Protein AF-A0A6G0VGW7-F1 (afdb_monomer_lite)

pLDDT: mean 78.49, std 14.88, range [36.97, 95.88]

Sequence (95 aa):
LFLDQLFFVEYMLGNYILYSAHMGVAKMKNLARTYIWWPNLDKDIEQYVSNCTLCMQARPNPALANAGVFDRVNIDFLGLVSGKMFFILTDAFSK

Radius of gyration: 23.07 Å; chains: 1; bounding box: 50×24×63 Å

InterPro domains:
  IPR041588 Integrase zinc-binding domain [PF17921] (20-60)

Organism: Aphis craccivora (NCBI:txid307492)

Structure (mmCIF, N/CA/C/O backbone):
data_AF-A0A6G0VGW7-F1
#
_entry.id   AF-A0A6G0VGW7-F1
#
loop_
_atom_site.group_PDB
_atom_site.id
_atom_site.type_symbol
_atom_site.label_atom_id
_atom_site.label_alt_id
_atom_site.label_comp_id
_atom_site.label_asym_id
_atom_site.label_entity_id
_atom_site.label_seq_id
_atom_site.pdbx_PDB_ins_code
_atom_site.Cartn_x
_atom_site.Cartn_y
_atom_site.Cartn_z
_atom_site.occupancy
_atom_site.B_iso_or_equiv
_atom_site.auth_seq_id
_atom_site.auth_comp_id
_atom_site.auth_asym_id
_atom_site.auth_atom_id
_atom_site.pdbx_PDB_model_num
ATOM 1 N N . LEU A 1 1 ? 31.772 8.658 -28.070 1.00 43.22 1 LEU A N 1
ATOM 2 C CA . LEU A 1 1 ? 30.394 8.892 -28.566 1.00 43.22 1 LEU A CA 1
ATOM 3 C C . LEU A 1 1 ? 29.472 7.669 -28.530 1.00 43.22 1 LEU A C 1
ATOM 5 O O . LEU A 1 1 ? 28.292 7.886 -28.316 1.00 43.22 1 LEU A O 1
ATOM 9 N N . PHE A 1 2 ? 29.943 6.419 -28.681 1.00 46.78 2 PHE A N 1
ATOM 10 C CA . PHE A 1 2 ? 29.104 5.221 -28.425 1.00 46.78 2 PHE A CA 1
ATOM 11 C C . PHE A 1 2 ? 29.548 4.386 -27.205 1.00 46.78 2 PHE A C 1
ATOM 13 O O . PHE A 1 2 ? 28.864 3.450 -26.814 1.00 46.78 2 PHE A O 1
ATOM 20 N N . LEU A 1 3 ? 30.674 4.746 -26.575 1.00 36.97 3 LEU A N 1
ATOM 21 C CA . LEU A 1 3 ? 31.186 4.099 -25.356 1.00 36.97 3 LEU A CA 1
ATOM 22 C C . LEU A 1 3 ? 30.851 4.872 -24.066 1.00 36.97 3 LEU A C 1
ATOM 24 O O . LEU A 1 3 ? 31.089 4.372 -22.973 1.00 36.97 3 LEU A O 1
ATOM 28 N N . ASP A 1 4 ? 30.235 6.053 -24.180 1.00 52.53 4 ASP A N 1
ATOM 29 C CA . ASP A 1 4 ? 29.967 6.940 -23.038 1.00 52.53 4 ASP A CA 1
ATOM 30 C C . ASP A 1 4 ? 28.603 6.687 -22.376 1.00 52.53 4 ASP A C 1
ATOM 32 O O . ASP A 1 4 ? 28.347 7.198 -21.293 1.00 52.53 4 ASP A O 1
ATOM 36 N N . GLN A 1 5 ? 27.718 5.890 -22.988 1.00 50.97 5 GLN A N 1
ATOM 37 C CA . GLN A 1 5 ? 26.402 5.585 -22.407 1.00 50.97 5 GLN A CA 1
ATOM 38 C C . GLN A 1 5 ? 26.462 4.453 -21.370 1.00 50.97 5 GLN A C 1
ATOM 40 O O . GLN A 1 5 ? 25.752 4.512 -20.374 1.00 50.97 5 GLN A O 1
ATOM 45 N N . LEU A 1 6 ? 27.343 3.461 -21.543 1.00 47.75 6 LEU A N 1
ATOM 46 C CA . LEU A 1 6 ? 27.488 2.335 -20.606 1.00 47.75 6 LEU A CA 1
ATOM 47 C C . LEU A 1 6 ? 28.152 2.749 -19.284 1.00 47.75 6 LEU A C 1
ATOM 49 O O . LEU A 1 6 ? 27.653 2.401 -18.216 1.00 47.75 6 LEU A O 1
ATOM 53 N N . PHE A 1 7 ? 29.204 3.573 -19.347 1.00 49.03 7 PHE A N 1
ATOM 54 C CA . PHE A 1 7 ? 29.843 4.143 -18.153 1.00 49.03 7 PHE A CA 1
ATOM 55 C C . PHE A 1 7 ? 28.882 5.043 -17.360 1.00 49.03 7 PHE A C 1
ATOM 57 O O . PHE A 1 7 ? 28.911 5.070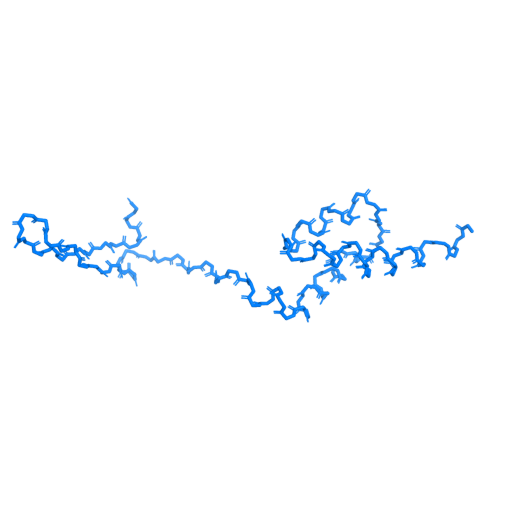 -16.131 1.00 49.03 7 PHE A O 1
ATOM 64 N N . PHE A 1 8 ? 27.989 5.753 -18.057 1.00 53.12 8 PHE A N 1
ATOM 65 C CA . PHE A 1 8 ? 26.974 6.596 -17.430 1.00 53.12 8 PHE A CA 1
ATOM 66 C C . PHE A 1 8 ? 25.908 5.771 -16.701 1.00 53.12 8 PHE A C 1
ATOM 68 O O . PHE A 1 8 ? 25.464 6.165 -15.625 1.00 53.12 8 PHE A O 1
ATOM 75 N N . VAL A 1 9 ? 25.522 4.616 -17.254 1.00 53.94 9 VAL A N 1
ATOM 76 C CA . VAL A 1 9 ? 24.524 3.712 -16.665 1.00 53.94 9 VAL A CA 1
ATOM 77 C C . VAL A 1 9 ? 25.028 3.123 -15.348 1.00 53.94 9 VAL A C 1
ATOM 79 O O . VAL A 1 9 ? 24.327 3.249 -14.348 1.00 53.94 9 VAL A O 1
ATOM 82 N N . GLU A 1 10 ? 26.248 2.581 -15.290 1.00 53.12 10 GLU A N 1
ATOM 83 C CA . GLU A 1 10 ? 26.810 2.058 -14.032 1.00 53.12 10 GLU A CA 1
ATOM 84 C C . GLU A 1 10 ? 27.022 3.154 -12.978 1.00 53.12 10 GLU A C 1
ATOM 86 O O . GLU A 1 10 ? 26.701 2.952 -11.808 1.00 53.12 10 GLU A O 1
ATOM 91 N N . TYR A 1 11 ? 27.500 4.340 -13.370 1.00 57.38 11 TYR A N 1
ATOM 92 C CA . TYR A 1 11 ? 27.806 5.418 -12.423 1.00 57.38 11 TYR A CA 1
ATOM 93 C C . TYR A 1 11 ? 26.544 6.125 -11.888 1.00 57.38 11 TYR A C 1
ATOM 95 O O . TYR A 1 11 ? 26.469 6.454 -10.700 1.00 57.38 11 TYR A O 1
ATOM 103 N N . MET A 1 12 ? 25.519 6.319 -12.732 1.00 55.97 12 MET A N 1
ATOM 104 C CA . MET A 1 12 ? 24.230 6.911 -12.337 1.00 55.97 12 MET A CA 1
ATOM 105 C C . MET A 1 12 ? 23.342 5.928 -11.567 1.00 55.97 12 MET A C 1
ATOM 107 O O . MET A 1 12 ? 22.716 6.330 -10.581 1.00 55.97 12 MET A O 1
ATOM 111 N N . LEU A 1 13 ? 23.302 4.648 -11.966 1.00 57.12 13 LEU A N 1
ATOM 112 C CA . LEU A 1 13 ? 22.641 3.602 -11.176 1.00 57.12 13 LEU A CA 1
ATOM 113 C C . LEU A 1 13 ? 23.352 3.417 -9.829 1.00 57.12 13 LEU A C 1
ATOM 115 O O . LEU A 1 13 ? 22.694 3.329 -8.792 1.00 57.12 13 LEU A O 1
ATOM 119 N N . GLY A 1 14 ? 24.688 3.416 -9.855 1.00 55.22 14 GLY A N 1
ATOM 120 C CA . GLY A 1 14 ? 25.566 3.122 -8.727 1.00 55.22 14 GLY A CA 1
ATOM 121 C C . GLY A 1 14 ? 25.619 4.187 -7.630 1.00 55.22 14 GLY A C 1
ATOM 122 O O . GLY A 1 14 ? 25.849 3.846 -6.478 1.00 55.22 14 GLY A O 1
ATOM 123 N N . ASN A 1 15 ? 25.397 5.468 -7.935 1.00 55.44 15 ASN A N 1
ATOM 124 C CA . ASN A 1 15 ? 25.475 6.526 -6.915 1.00 55.44 15 ASN A CA 1
ATOM 125 C C . ASN A 1 15 ? 24.174 7.315 -6.739 1.00 55.44 15 ASN A C 1
ATOM 127 O O . ASN A 1 15 ? 23.774 7.576 -5.608 1.00 55.44 15 ASN A O 1
ATOM 131 N N . TYR A 1 16 ? 23.485 7.686 -7.822 1.00 59.28 16 TYR A N 1
ATOM 132 C CA . TYR A 1 16 ? 22.330 8.587 -7.729 1.00 59.28 16 TYR A CA 1
ATOM 133 C C . TYR A 1 16 ? 21.026 7.833 -7.479 1.00 59.28 16 TYR A C 1
ATOM 135 O O . TYR A 1 16 ? 20.293 8.122 -6.530 1.00 59.28 16 TYR A O 1
ATOM 143 N N . ILE A 1 17 ? 20.762 6.807 -8.293 1.00 56.31 17 ILE A N 1
ATOM 144 C CA . ILE A 1 17 ? 19.579 5.966 -8.104 1.00 56.31 17 ILE A CA 1
ATOM 145 C C . ILE A 1 17 ? 19.698 5.221 -6.780 1.00 56.31 17 ILE A C 1
ATOM 147 O O . ILE A 1 17 ? 18.706 5.164 -6.072 1.00 56.31 17 ILE A O 1
ATOM 151 N N . LEU A 1 18 ? 20.900 4.781 -6.400 1.00 56.91 18 LEU A N 1
ATOM 152 C CA . LEU A 1 18 ? 21.216 4.112 -5.138 1.00 56.91 18 LEU A CA 1
ATOM 153 C C . LEU A 1 18 ? 20.894 4.936 -3.879 1.00 56.91 18 LEU A C 1
ATOM 155 O O . LEU A 1 18 ? 20.186 4.455 -2.997 1.00 56.91 18 LEU A O 1
ATOM 159 N N . TYR A 1 19 ? 21.319 6.203 -3.819 1.00 59.12 19 TYR A N 1
ATOM 160 C CA . TYR A 1 19 ? 20.978 7.101 -2.701 1.00 59.12 19 TYR A CA 1
ATOM 161 C C . TYR A 1 19 ? 19.467 7.373 -2.617 1.00 59.12 19 TYR A C 1
ATOM 163 O O . TYR A 1 19 ? 18.905 7.606 -1.549 1.00 59.12 19 TYR A O 1
ATOM 171 N N . SER A 1 20 ? 18.798 7.308 -3.767 1.00 56.41 20 SER A N 1
ATOM 172 C CA . SER A 1 20 ? 17.353 7.458 -3.912 1.00 56.41 20 SER A CA 1
ATOM 173 C C . SER A 1 20 ? 16.591 6.110 -3.883 1.00 56.41 20 SER A C 1
ATOM 175 O O . SER A 1 20 ? 15.361 6.082 -3.937 1.00 56.41 20 SER A O 1
ATOM 177 N N . ALA A 1 21 ? 17.288 4.969 -3.776 1.00 57.50 21 ALA A N 1
ATOM 178 C CA . ALA A 1 21 ? 16.741 3.637 -4.074 1.00 57.50 21 ALA A CA 1
ATOM 179 C C . ALA A 1 21 ? 15.754 3.140 -3.017 1.00 57.50 21 ALA A C 1
ATOM 181 O O . ALA A 1 21 ? 14.973 2.220 -3.251 1.00 57.50 21 ALA A O 1
ATOM 182 N N . HIS A 1 22 ? 15.732 3.786 -1.857 1.00 67.69 22 HIS A N 1
ATOM 183 C CA . HIS A 1 22 ? 14.790 3.464 -0.792 1.00 67.69 22 HIS A CA 1
ATOM 184 C C . HIS A 1 22 ? 13.423 4.132 -0.970 1.00 67.69 22 HIS A C 1
ATOM 186 O O . HIS A 1 22 ? 12.539 3.948 -0.142 1.00 67.69 22 HIS A O 1
ATOM 192 N N . MET A 1 23 ? 13.200 4.878 -2.058 1.00 72.62 23 MET A N 1
ATOM 193 C CA . MET A 1 23 ? 11.898 5.497 -2.326 1.00 72.62 23 MET A CA 1
ATOM 194 C C . MET A 1 23 ? 10.869 4.547 -2.970 1.00 72.62 23 MET A C 1
ATOM 196 O O . MET A 1 23 ? 9.761 4.974 -3.305 1.00 72.62 23 MET A O 1
ATOM 200 N N . GLY A 1 24 ? 11.229 3.277 -3.176 1.00 80.38 24 GLY A N 1
ATOM 201 C CA . GLY A 1 24 ? 10.371 2.255 -3.769 1.00 80.38 24 GLY A CA 1
ATOM 202 C C . GLY A 1 24 ? 10.512 2.117 -5.289 1.00 80.38 24 GLY A C 1
ATOM 203 O O . GLY A 1 24 ? 10.799 3.070 -6.019 1.00 80.38 24 GLY A O 1
ATOM 204 N N . VAL A 1 25 ? 10.253 0.897 -5.774 1.00 85.62 25 VAL A N 1
ATOM 205 C CA . VAL A 1 25 ? 10.495 0.470 -7.165 1.00 85.62 25 VAL A CA 1
ATOM 206 C C . VAL A 1 25 ? 9.805 1.354 -8.211 1.00 85.62 25 VAL A C 1
ATOM 208 O O . VAL A 1 25 ? 10.399 1.680 -9.235 1.00 85.62 25 VAL A O 1
ATOM 211 N N . ALA A 1 26 ? 8.573 1.801 -7.953 1.00 87.31 26 ALA A N 1
ATOM 212 C CA . ALA A 1 26 ? 7.823 2.625 -8.901 1.00 87.31 26 ALA A CA 1
ATOM 213 C C . ALA A 1 26 ? 8.480 3.998 -9.118 1.00 87.31 26 ALA A C 1
ATOM 215 O O . ALA A 1 26 ? 8.585 4.470 -10.252 1.00 87.31 26 ALA A O 1
ATOM 216 N N . LYS A 1 27 ? 8.971 4.628 -8.043 1.00 85.38 27 LYS A N 1
ATOM 217 C CA . LYS A 1 27 ? 9.621 5.939 -8.125 1.00 85.38 27 LYS A CA 1
ATOM 218 C C . LYS A 1 27 ? 10.994 5.837 -8.785 1.00 85.38 27 LYS A C 1
ATOM 220 O O . LYS A 1 27 ? 11.328 6.691 -9.600 1.00 85.38 27 LYS A O 1
ATOM 225 N N . MET A 1 28 ? 11.739 4.766 -8.503 1.00 85.19 28 MET A N 1
ATOM 226 C CA . MET A 1 28 ? 13.010 4.480 -9.176 1.00 85.19 28 MET A CA 1
ATOM 227 C C . MET A 1 28 ? 12.830 4.290 -10.684 1.00 85.19 28 MET A C 1
ATOM 229 O O . MET A 1 28 ? 13.575 4.883 -11.456 1.00 85.19 28 MET A O 1
ATOM 233 N N . LYS A 1 29 ? 11.809 3.537 -11.116 1.00 87.25 29 LYS A N 1
ATOM 234 C CA . LYS A 1 29 ? 11.483 3.378 -12.542 1.00 87.25 29 LYS A CA 1
ATOM 235 C C . LYS A 1 29 ? 11.150 4.707 -13.209 1.00 87.25 29 LYS A C 1
ATOM 237 O O . LYS A 1 29 ? 11.670 4.995 -14.281 1.00 87.25 29 LYS A O 1
ATOM 242 N N . ASN A 1 30 ? 10.305 5.523 -12.578 1.00 88.38 30 ASN A N 1
ATOM 243 C CA . ASN A 1 30 ? 9.939 6.828 -13.126 1.00 88.38 30 ASN A CA 1
ATOM 244 C C . ASN A 1 30 ? 11.160 7.739 -13.276 1.00 88.38 30 ASN A C 1
ATOM 246 O O . ASN A 1 30 ? 11.325 8.335 -14.332 1.00 88.38 30 ASN A O 1
ATOM 250 N N . LEU A 1 31 ? 12.030 7.796 -12.264 1.00 83.69 31 LEU A N 1
ATOM 251 C CA . LEU A 1 31 ? 13.255 8.591 -12.315 1.00 83.69 31 LEU A CA 1
ATOM 252 C C . LEU A 1 31 ? 14.235 8.068 -13.370 1.00 83.69 31 LEU A C 1
ATOM 254 O O . LEU A 1 31 ? 14.802 8.843 -14.125 1.00 83.69 31 LEU A O 1
ATOM 258 N N . ALA A 1 32 ? 14.426 6.755 -13.465 1.00 83.81 32 ALA A N 1
ATOM 259 C CA . ALA A 1 32 ? 15.310 6.186 -14.474 1.00 83.81 32 ALA A CA 1
ATOM 260 C C . ALA A 1 32 ? 14.829 6.537 -15.891 1.00 83.81 32 ALA A C 1
ATOM 262 O O . ALA A 1 32 ? 15.602 7.045 -16.697 1.00 83.81 32 ALA A O 1
ATOM 263 N N . ARG A 1 33 ? 13.528 6.389 -16.168 1.00 86.00 33 ARG A N 1
ATOM 264 C CA . ARG A 1 33 ? 12.938 6.699 -17.480 1.00 86.00 33 ARG A CA 1
ATOM 265 C C . ARG A 1 33 ? 13.070 8.169 -17.903 1.00 86.00 33 ARG A C 1
ATOM 267 O O . ARG A 1 33 ? 12.926 8.440 -19.090 1.00 86.00 33 ARG A O 1
ATOM 274 N N . THR A 1 34 ? 13.341 9.112 -16.991 1.00 83.38 34 THR A N 1
ATOM 275 C CA . THR A 1 34 ? 13.596 10.516 -17.372 1.00 83.38 34 THR A CA 1
ATOM 276 C C . THR A 1 34 ? 15.016 10.768 -17.873 1.00 83.38 34 THR A C 1
ATOM 278 O O . THR A 1 34 ? 15.245 11.788 -18.514 1.00 83.38 34 THR A O 1
ATOM 281 N N . TYR A 1 35 ? 15.969 9.875 -17.585 1.00 77.69 35 TYR A N 1
ATOM 282 C CA . TYR A 1 35 ? 17.390 10.078 -17.899 1.00 77.69 35 TYR A CA 1
ATOM 283 C C . TYR A 1 35 ? 17.986 9.004 -18.809 1.00 77.69 35 TYR A C 1
ATOM 285 O O . TYR A 1 35 ? 18.944 9.277 -19.528 1.00 77.69 35 TYR A O 1
ATOM 293 N N . ILE A 1 36 ? 17.456 7.784 -18.761 1.00 77.56 36 ILE A N 1
ATOM 294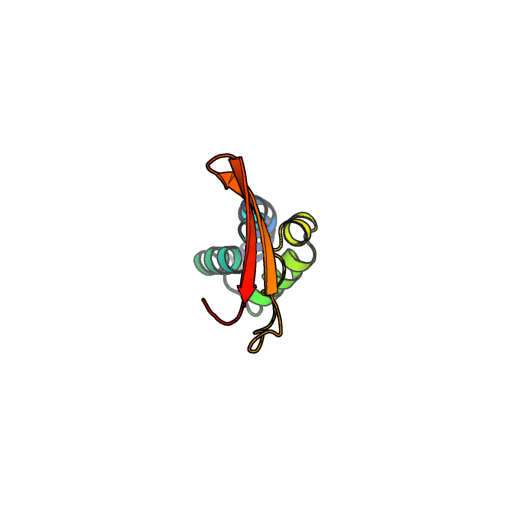 C CA . ILE A 1 36 ? 18.048 6.601 -19.383 1.00 77.56 36 ILE A CA 1
ATOM 295 C C . ILE A 1 36 ? 16.970 5.703 -19.995 1.00 77.56 36 ILE A C 1
ATOM 297 O O . ILE A 1 36 ? 15.837 5.631 -19.517 1.00 77.56 36 ILE A O 1
ATOM 301 N N . TRP A 1 37 ? 17.339 4.986 -21.056 1.00 81.62 37 TRP A N 1
ATOM 302 C CA . TRP A 1 37 ? 16.488 3.990 -21.699 1.00 81.62 37 TRP A CA 1
ATOM 303 C C . TRP A 1 37 ? 17.335 2.856 -22.277 1.00 81.62 37 TRP A C 1
ATOM 305 O O . TRP A 1 37 ? 18.332 3.108 -22.951 1.00 81.62 37 TRP A O 1
ATOM 315 N N . TRP A 1 38 ? 16.912 1.614 -22.038 1.00 86.75 38 TRP A N 1
ATOM 316 C CA . TRP A 1 38 ? 17.382 0.422 -22.745 1.00 86.75 38 TRP A CA 1
ATOM 317 C C . TRP A 1 38 ? 16.339 -0.706 -22.645 1.00 86.75 38 TRP A C 1
ATOM 319 O O . TRP A 1 38 ? 15.448 -0.658 -21.783 1.00 86.75 38 TRP A O 1
ATOM 329 N N . PRO A 1 39 ? 16.425 -1.744 -23.499 1.00 86.56 39 PRO A N 1
ATOM 330 C CA . PRO A 1 39 ? 15.571 -2.921 -23.385 1.00 86.56 39 PRO A CA 1
ATOM 331 C C . PRO A 1 39 ? 15.768 -3.619 -22.033 1.00 86.56 39 PRO A C 1
ATOM 333 O O . PRO A 1 39 ? 16.874 -4.036 -21.720 1.00 86.56 39 PRO A O 1
ATOM 336 N N . ASN A 1 40 ? 14.684 -3.814 -21.275 1.00 87.44 40 ASN A N 1
ATOM 337 C CA . ASN A 1 40 ? 14.661 -4.397 -19.919 1.00 87.44 40 ASN A CA 1
ATOM 338 C C . ASN A 1 40 ? 15.062 -3.477 -18.749 1.00 87.44 40 ASN A C 1
ATOM 340 O O . ASN A 1 40 ? 15.109 -3.9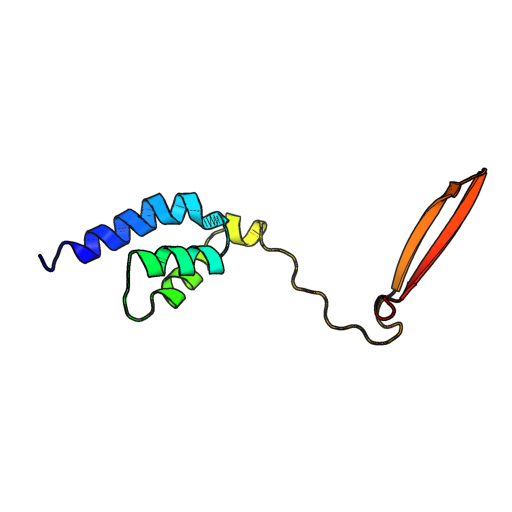77 -17.630 1.00 87.44 40 ASN A O 1
ATOM 344 N N . LEU A 1 41 ? 15.199 -2.157 -18.945 1.00 85.12 41 LEU A N 1
ATOM 345 C CA . LEU A 1 41 ? 15.424 -1.180 -17.859 1.00 85.12 41 LEU A CA 1
ATOM 346 C C . LEU A 1 41 ? 14.590 -1.462 -16.596 1.00 85.12 41 LEU A C 1
ATOM 348 O O . LEU A 1 41 ? 15.107 -1.514 -15.485 1.00 85.12 41 LEU A O 1
ATOM 352 N N . ASP A 1 42 ? 13.285 -1.676 -16.768 1.00 89.81 42 ASP A N 1
ATOM 353 C CA . ASP A 1 42 ? 12.382 -1.929 -15.646 1.00 89.81 42 ASP A CA 1
ATOM 354 C C . ASP A 1 42 ? 12.681 -3.230 -14.896 1.00 89.81 42 ASP A C 1
ATOM 356 O O . ASP A 1 42 ? 12.519 -3.262 -13.676 1.00 89.81 42 ASP A O 1
ATOM 360 N N . LYS A 1 43 ? 13.095 -4.283 -15.610 1.00 89.19 43 LYS A N 1
ATOM 361 C CA . LYS A 1 43 ? 13.422 -5.585 -15.015 1.00 89.19 43 LYS A CA 1
ATOM 362 C C . LYS A 1 43 ? 14.731 -5.513 -14.246 1.00 89.19 43 LYS A C 1
ATOM 364 O O . LYS A 1 43 ? 14.807 -6.042 -13.144 1.00 89.19 43 LYS A O 1
ATOM 369 N N . ASP A 1 44 ? 15.722 -4.815 -14.792 1.00 86.25 44 ASP A N 1
ATOM 370 C CA . ASP A 1 44 ? 17.010 -4.633 -14.125 1.00 86.25 44 ASP A CA 1
ATOM 371 C C . ASP A 1 44 ? 16.827 -3.836 -12.823 1.00 86.25 44 ASP A C 1
ATOM 373 O O . ASP A 1 44 ? 17.375 -4.198 -11.783 1.00 86.25 44 ASP A O 1
ATOM 377 N N . ILE A 1 45 ? 15.967 -2.807 -12.838 1.00 84.44 45 ILE A N 1
ATOM 378 C CA . ILE A 1 45 ? 15.583 -2.061 -11.628 1.00 84.44 45 ILE A CA 1
ATOM 379 C C . ILE A 1 45 ? 14.847 -2.960 -10.626 1.00 84.44 45 ILE A C 1
ATOM 381 O O . ILE A 1 45 ? 15.122 -2.894 -9.430 1.00 84.44 45 ILE A O 1
ATOM 385 N N . GLU A 1 46 ? 13.908 -3.794 -11.074 1.00 88.25 46 GLU A N 1
ATOM 386 C CA . GLU A 1 46 ? 13.196 -4.728 -10.191 1.00 88.25 46 GLU A CA 1
ATOM 387 C C . GLU A 1 46 ? 14.138 -5.731 -9.527 1.00 88.25 46 GLU A C 1
ATOM 389 O O . GLU A 1 46 ? 14.082 -5.892 -8.308 1.00 88.25 46 GLU A O 1
ATOM 394 N N . GLN A 1 47 ? 15.020 -6.358 -10.307 1.00 86.81 47 GLN A N 1
ATOM 395 C CA . GLN A 1 47 ? 16.010 -7.317 -9.820 1.00 86.81 47 GLN A CA 1
ATOM 396 C C . GLN A 1 47 ? 16.981 -6.662 -8.834 1.00 86.81 47 GLN A C 1
ATOM 398 O O . GLN A 1 47 ? 17.361 -7.250 -7.820 1.00 86.81 47 GLN A O 1
ATOM 403 N N . TYR A 1 48 ? 17.369 -5.420 -9.108 1.00 83.31 48 TYR A N 1
ATOM 404 C CA . TYR A 1 48 ? 18.192 -4.640 -8.202 1.00 83.31 48 TYR A CA 1
ATOM 405 C C . TYR A 1 48 ? 17.487 -4.399 -6.856 1.00 83.31 48 TYR A C 1
ATOM 407 O O . TYR A 1 48 ? 18.038 -4.694 -5.794 1.00 83.31 48 TYR A O 1
ATOM 415 N N . VAL A 1 49 ? 16.239 -3.917 -6.887 1.00 83.12 49 VAL A N 1
ATOM 416 C CA . VAL A 1 49 ? 15.451 -3.630 -5.677 1.00 83.12 49 VAL A CA 1
ATOM 417 C C . VAL A 1 49 ? 15.133 -4.902 -4.892 1.00 83.12 49 VAL A C 1
ATOM 419 O O . VAL A 1 49 ? 15.162 -4.867 -3.662 1.00 83.12 49 VAL A O 1
ATOM 422 N N . SER A 1 50 ? 14.868 -6.028 -5.564 1.00 83.19 50 SER A N 1
ATOM 423 C CA . SER A 1 50 ? 14.581 -7.303 -4.896 1.00 83.19 50 SER A CA 1
ATOM 424 C C . SER A 1 50 ? 15.773 -7.852 -4.118 1.00 83.19 50 SER A C 1
ATOM 426 O O . SER A 1 50 ? 15.577 -8.544 -3.126 1.00 83.19 50 SER A O 1
ATOM 428 N N . ASN A 1 51 ? 16.995 -7.522 -4.537 1.00 82.75 51 ASN A N 1
ATOM 429 C CA . ASN A 1 51 ? 18.221 -7.938 -3.856 1.00 82.75 51 ASN A CA 1
ATOM 430 C C . ASN A 1 51 ? 18.656 -6.958 -2.749 1.00 82.75 51 ASN A C 1
ATOM 432 O O . ASN A 1 51 ? 19.604 -7.235 -2.015 1.00 82.75 51 ASN A O 1
ATOM 436 N N . CYS A 1 52 ? 17.979 -5.814 -2.599 1.00 83.38 52 CYS A N 1
ATOM 437 C CA . CYS A 1 52 ? 18.313 -4.812 -1.591 1.00 83.38 52 CYS A CA 1
ATOM 438 C C . CYS A 1 52 ? 17.681 -5.152 -0.230 1.00 83.38 52 CYS A C 1
ATOM 440 O O . CYS A 1 52 ? 16.463 -5.089 -0.054 1.00 83.38 52 CYS A O 1
ATOM 442 N N . THR A 1 53 ? 18.514 -5.443 0.770 1.00 83.56 53 THR A N 1
ATOM 443 C CA . THR A 1 53 ? 18.082 -5.796 2.136 1.00 83.56 53 THR A CA 1
ATOM 444 C C . THR A 1 53 ? 17.260 -4.705 2.813 1.00 83.56 53 THR A C 1
ATOM 446 O O . THR A 1 53 ? 16.232 -5.002 3.419 1.00 83.56 53 THR A O 1
ATOM 449 N N . LEU A 1 54 ? 17.658 -3.443 2.659 1.00 81.88 54 LEU A N 1
ATOM 450 C CA . LEU A 1 54 ? 16.940 -2.297 3.220 1.00 81.88 54 LEU A CA 1
ATOM 451 C C . LEU A 1 54 ? 15.543 -2.145 2.602 1.00 81.88 54 LEU A C 1
ATOM 453 O O . LEU A 1 54 ? 14.568 -1.938 3.321 1.00 81.88 54 LEU A O 1
ATOM 457 N N . CYS A 1 55 ? 15.421 -2.312 1.281 1.00 81.75 55 CYS A N 1
ATOM 458 C CA . CYS A 1 55 ? 14.125 -2.267 0.602 1.00 81.75 55 CYS A CA 1
ATOM 459 C C . CYS A 1 55 ? 13.223 -3.441 1.000 1.00 81.75 55 CYS A C 1
ATOM 461 O O . CYS A 1 55 ? 12.013 -3.260 1.119 1.00 81.75 55 CYS A O 1
ATOM 463 N N . MET A 1 56 ? 13.792 -4.628 1.234 1.00 81.88 56 MET A N 1
ATOM 464 C CA . MET A 1 56 ? 13.035 -5.779 1.731 1.00 81.88 56 MET A CA 1
ATOM 465 C C . MET A 1 56 ? 12.508 -5.552 3.152 1.00 81.88 56 MET A C 1
ATOM 467 O O . MET A 1 56 ? 11.341 -5.831 3.409 1.00 81.88 56 MET A O 1
ATOM 471 N N . GLN A 1 57 ? 13.332 -5.011 4.054 1.00 82.88 57 GLN A N 1
ATOM 472 C CA . GLN A 1 57 ? 12.935 -4.726 5.439 1.00 82.88 57 GLN A CA 1
ATOM 473 C C . GLN A 1 57 ? 11.890 -3.609 5.542 1.00 82.88 57 GLN A C 1
ATOM 475 O O . GLN A 1 57 ? 11.009 -3.671 6.392 1.00 82.88 57 GLN A O 1
ATOM 480 N N . ALA A 1 58 ? 11.968 -2.603 4.670 1.00 82.19 58 ALA A N 1
ATOM 481 C CA . ALA A 1 58 ? 11.020 -1.491 4.636 1.00 82.19 58 ALA A CA 1
ATOM 482 C C . ALA A 1 58 ? 9.729 -1.804 3.857 1.00 82.19 58 ALA A C 1
ATOM 484 O O . ALA A 1 58 ? 8.845 -0.947 3.762 1.00 82.19 58 ALA A O 1
ATOM 485 N N . ARG A 1 59 ? 9.608 -2.994 3.251 1.00 80.31 59 ARG A N 1
ATOM 486 C CA . ARG A 1 59 ? 8.449 -3.336 2.426 1.00 80.31 59 ARG A CA 1
ATOM 487 C C . ARG A 1 59 ? 7.197 -3.400 3.310 1.00 80.31 59 ARG A C 1
ATOM 489 O O . ARG A 1 59 ? 7.198 -4.135 4.297 1.00 80.31 59 ARG A O 1
ATOM 496 N N . PRO A 1 60 ? 6.114 -2.679 2.963 1.00 79.69 60 PRO A N 1
ATOM 497 C CA . PRO A 1 60 ? 4.867 -2.806 3.696 1.00 79.69 60 PRO A CA 1
ATOM 498 C C . PRO A 1 60 ? 4.361 -4.242 3.591 1.00 79.69 60 PRO A C 1
ATOM 500 O O . PRO A 1 60 ? 4.538 -4.903 2.559 1.00 79.69 60 PRO A O 1
ATOM 503 N N . ASN A 1 61 ? 3.707 -4.707 4.655 1.00 80.19 61 ASN A N 1
ATOM 504 C CA . ASN A 1 61 ? 3.048 -6.003 4.625 1.00 80.19 61 ASN A CA 1
ATOM 505 C C . ASN A 1 61 ? 2.067 -6.032 3.440 1.00 80.19 61 ASN A C 1
ATOM 507 O O . ASN A 1 61 ? 1.431 -5.007 3.158 1.00 80.19 61 ASN A O 1
ATOM 511 N N . PRO A 1 62 ? 1.951 -7.164 2.722 1.00 79.50 62 PRO A N 1
ATOM 512 C CA . PRO A 1 62 ? 0.982 -7.271 1.646 1.00 79.50 62 PRO A CA 1
ATOM 513 C C . PRO A 1 62 ? -0.402 -6.894 2.171 1.00 79.50 62 PRO A C 1
ATOM 515 O O . PRO A 1 62 ? -0.739 -7.181 3.325 1.00 79.50 62 PRO A O 1
ATOM 518 N N . ALA A 1 63 ? -1.192 -6.232 1.323 1.00 78.50 63 ALA A N 1
ATOM 519 C CA . ALA A 1 63 ? -2.576 -5.945 1.656 1.00 78.50 63 ALA A CA 1
ATOM 520 C C . ALA A 1 63 ? -3.247 -7.261 2.055 1.00 78.50 63 ALA A C 1
ATOM 522 O O . ALA A 1 63 ? -3.146 -8.261 1.339 1.00 78.50 63 ALA A O 1
ATOM 523 N N . LEU A 1 64 ? -3.882 -7.262 3.225 1.00 79.06 64 LEU A N 1
ATOM 524 C CA . LEU A 1 64 ? -4.654 -8.413 3.661 1.00 79.06 64 LEU A CA 1
ATOM 525 C C . LEU A 1 64 ? -5.706 -8.708 2.588 1.00 79.06 64 LEU A C 1
ATOM 527 O O . LEU A 1 64 ? -6.307 -7.777 2.045 1.00 79.06 64 LEU A O 1
ATOM 531 N N . ALA A 1 65 ? -5.909 -9.990 2.288 1.00 80.31 65 ALA A N 1
ATOM 532 C CA . ALA A 1 65 ? -6.915 -10.413 1.325 1.00 80.31 65 ALA A CA 1
ATOM 533 C C . ALA A 1 65 ? -8.289 -9.811 1.665 1.00 80.31 65 ALA A C 1
ATOM 535 O O . ALA A 1 65 ? -8.584 -9.524 2.833 1.00 80.31 65 ALA A O 1
ATOM 536 N N . ASN A 1 66 ? -9.119 -9.624 0.635 1.00 79.69 66 ASN A N 1
ATOM 537 C CA . ASN A 1 66 ? -10.511 -9.238 0.829 1.00 79.69 66 ASN A CA 1
ATOM 538 C C . ASN A 1 66 ? -11.170 -10.277 1.743 1.00 79.69 66 ASN A C 1
ATOM 540 O O . ASN A 1 66 ? -11.209 -11.458 1.405 1.00 79.69 66 ASN A O 1
ATOM 544 N N . ALA A 1 67 ? -11.630 -9.823 2.904 1.00 81.94 67 ALA A N 1
ATOM 545 C CA . ALA A 1 67 ? -12.363 -10.635 3.861 1.00 81.94 67 ALA A CA 1
ATOM 546 C C . ALA A 1 67 ? -13.852 -10.555 3.509 1.00 81.94 67 ALA A C 1
ATOM 548 O O . ALA A 1 67 ? -14.342 -9.465 3.210 1.00 81.94 67 ALA A O 1
ATOM 549 N N . GLY A 1 68 ? -14.556 -11.685 3.510 1.00 87.81 68 GLY A N 1
ATOM 550 C CA . GLY A 1 68 ? -16.012 -11.708 3.516 1.00 87.81 68 GLY A CA 1
ATOM 551 C C . GLY A 1 68 ? -16.579 -11.219 4.849 1.00 87.81 68 GLY A C 1
ATOM 552 O O . GLY A 1 68 ? -15.842 -10.890 5.782 1.00 87.81 68 GLY A O 1
ATOM 553 N N . VAL A 1 69 ? -17.909 -11.170 4.932 1.00 90.06 69 VAL A N 1
ATOM 554 C CA . VAL A 1 69 ? -18.629 -10.784 6.155 1.00 90.06 69 VAL A CA 1
ATOM 555 C C . VAL A 1 69 ?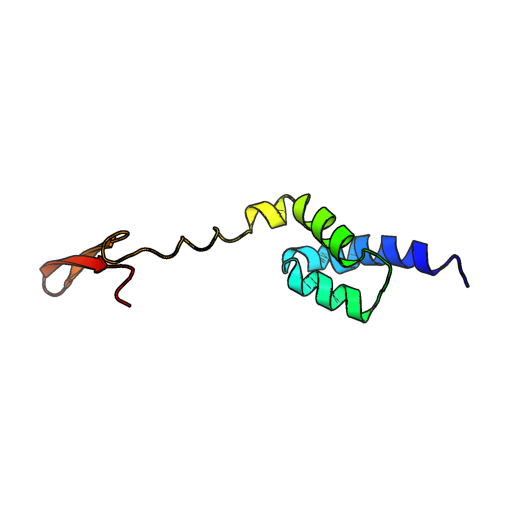 -18.183 -11.692 7.308 1.00 90.06 69 VAL A C 1
ATOM 557 O O . VAL A 1 69 ? -18.332 -12.907 7.211 1.00 90.06 69 VAL A O 1
ATOM 560 N N . PHE A 1 70 ? -17.657 -11.110 8.389 1.00 88.19 70 PHE A N 1
ATOM 561 C CA . PHE A 1 70 ? -17.143 -11.816 9.572 1.00 88.19 70 PHE A CA 1
ATOM 562 C C . PHE A 1 70 ? -15.932 -12.742 9.360 1.00 88.19 70 PHE A C 1
ATOM 564 O O . PHE A 1 70 ? -15.502 -13.384 10.317 1.00 88.19 70 PHE A O 1
ATOM 571 N N . ASP A 1 71 ? -15.300 -12.764 8.183 1.00 92.25 71 ASP A N 1
ATOM 572 C CA . ASP A 1 71 ? -14.050 -13.521 7.984 1.00 92.25 71 ASP A CA 1
ATOM 573 C C . ASP A 1 71 ? -12.884 -12.920 8.785 1.00 92.25 71 ASP A C 1
ATOM 575 O O . ASP A 1 71 ? -11.918 -13.604 9.134 1.00 92.25 71 ASP A O 1
ATOM 579 N N . ARG A 1 72 ? -12.957 -11.616 9.072 1.00 88.88 72 ARG A N 1
ATOM 580 C CA . ARG A 1 72 ? -11.975 -10.898 9.882 1.00 88.88 72 ARG A CA 1
ATOM 581 C C . ARG A 1 72 ? -12.674 -9.897 10.788 1.00 88.88 72 ARG A C 1
ATOM 583 O O . ARG A 1 72 ? -13.343 -8.989 10.308 1.00 88.88 72 ARG A O 1
ATOM 590 N N . VAL A 1 73 ? -12.437 -10.023 12.089 1.00 92.00 73 VAL A N 1
ATOM 591 C CA . VAL A 1 73 ? -12.929 -9.089 13.106 1.00 92.00 73 VAL A CA 1
ATOM 592 C C . VAL A 1 73 ? -11.763 -8.420 13.823 1.00 92.00 73 VAL A C 1
ATOM 59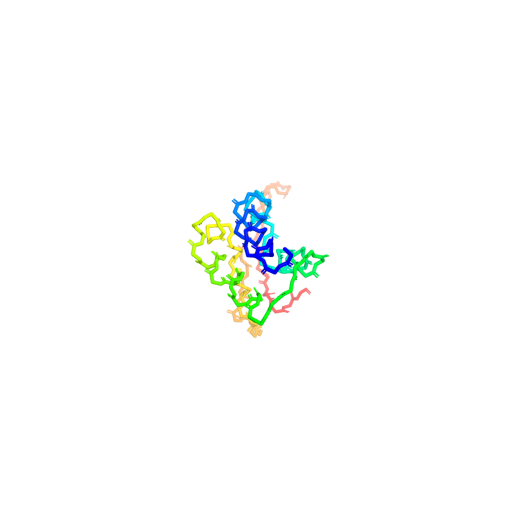4 O O . VAL A 1 73 ? -10.763 -9.060 14.152 1.00 92.00 73 VAL A O 1
ATOM 597 N N . ASN A 1 74 ? -11.895 -7.125 14.067 1.00 90.69 74 ASN A N 1
ATOM 598 C CA . ASN A 1 74 ? -10.995 -6.347 14.896 1.00 90.69 74 ASN A CA 1
ATOM 599 C C . ASN A 1 74 ? -11.625 -6.235 16.286 1.00 90.69 74 ASN A C 1
ATOM 601 O O . ASN A 1 74 ? -12.774 -5.819 16.420 1.00 90.69 74 ASN A O 1
ATOM 605 N N . ILE A 1 75 ? -10.878 -6.633 17.313 1.00 95.19 75 ILE A N 1
ATOM 606 C CA . ILE A 1 75 ? -11.321 -6.595 18.707 1.00 95.19 75 ILE A CA 1
ATOM 607 C C . ILE A 1 75 ? -10.399 -5.656 19.472 1.00 95.19 75 ILE A C 1
ATOM 609 O O . ILE A 1 75 ? -9.180 -5.802 19.395 1.00 95.19 75 ILE A O 1
ATOM 613 N N . ASP A 1 76 ? -10.984 -4.724 20.216 1.00 94.94 76 ASP A N 1
ATOM 614 C CA . ASP A 1 76 ? -10.250 -3.779 21.048 1.00 94.94 76 ASP A CA 1
ATOM 615 C C . ASP A 1 76 ? -11.001 -3.478 22.353 1.00 94.94 76 ASP A C 1
ATOM 617 O O . ASP A 1 76 ? -12.210 -3.699 22.478 1.00 94.94 76 ASP A O 1
ATOM 621 N N . PHE A 1 77 ? -10.280 -2.955 23.338 1.00 94.81 77 PHE A N 1
ATOM 622 C CA . PHE A 1 77 ? -10.844 -2.437 24.575 1.00 94.81 77 PHE A CA 1
ATOM 623 C C . PHE A 1 77 ? -10.669 -0.921 24.626 1.00 94.81 77 PHE A C 1
ATOM 625 O O . PHE A 1 77 ? -9.554 -0.409 24.653 1.00 94.81 77 PHE A O 1
ATOM 632 N N . LEU A 1 78 ? -11.777 -0.193 24.743 1.00 94.31 78 LEU A N 1
ATOM 633 C CA . LEU A 1 78 ? -11.759 1.242 25.009 1.00 94.31 78 LEU A CA 1
ATOM 634 C C . LEU A 1 78 ? -12.022 1.484 26.496 1.00 94.31 78 LEU A C 1
ATOM 636 O O . LEU A 1 78 ? -13.126 1.263 26.990 1.00 94.31 78 LEU A O 1
ATOM 640 N N . GLY A 1 79 ? -10.991 1.907 27.223 1.00 89.06 79 GLY A N 1
ATOM 641 C CA . GLY A 1 79 ? -11.017 1.965 28.682 1.00 89.06 79 GLY A CA 1
ATOM 642 C C . GLY A 1 79 ? -11.154 3.344 29.320 1.00 89.06 79 GLY A C 1
ATOM 643 O O . GLY A 1 79 ? -10.768 4.356 28.746 1.00 89.06 79 GLY A O 1
ATOM 644 N N . LEU A 1 80 ? -11.673 3.336 30.557 1.00 84.94 80 LEU A N 1
ATOM 645 C CA . LEU A 1 80 ? -11.794 4.452 31.513 1.00 84.94 80 LEU A CA 1
ATOM 646 C C . LEU A 1 80 ? -12.580 5.680 31.035 1.00 84.94 80 LEU A C 1
ATOM 648 O O . LEU A 1 80 ? -12.515 6.744 31.654 1.00 84.94 80 LEU A O 1
ATOM 652 N N . VAL A 1 81 ? -13.418 5.526 30.012 1.00 88.56 81 VAL A N 1
ATOM 653 C CA . VAL A 1 81 ? -14.377 6.566 29.635 1.00 88.56 81 VAL A CA 1
ATOM 654 C C . VAL A 1 81 ? -15.482 6.584 30.692 1.00 88.56 81 VAL A C 1
ATOM 656 O O . VAL A 1 81 ? -16.287 5.658 30.795 1.00 88.56 81 VAL A O 1
ATOM 659 N N . SER A 1 82 ? -15.466 7.610 31.547 1.00 92.25 82 SER A N 1
ATOM 660 C CA . SER A 1 82 ? -16.369 7.743 32.702 1.00 92.25 82 SER A CA 1
ATOM 661 C C . SER A 1 82 ? -16.330 6.540 33.657 1.00 92.25 82 SER A C 1
ATOM 663 O O . SER A 1 82 ? -17.365 6.094 34.154 1.00 92.25 82 SER A O 1
ATOM 665 N N . GLY A 1 83 ? -15.135 5.986 33.891 1.00 94.00 83 GLY A N 1
ATOM 666 C CA . GLY A 1 83 ? -14.943 4.839 34.786 1.00 94.00 83 GLY A CA 1
ATOM 667 C C . GLY A 1 83 ? -15.466 3.510 34.232 1.00 94.00 83 GLY A C 1
ATOM 668 O O . GLY A 1 83 ? -15.557 2.537 34.976 1.00 94.00 83 GLY A O 1
ATOM 669 N N . LYS A 1 84 ? -15.810 3.451 32.941 1.00 93.25 84 LYS A N 1
ATOM 670 C CA . LYS A 1 84 ? -16.282 2.238 32.268 1.00 93.25 84 LYS A CA 1
ATOM 671 C C . LYS A 1 84 ? -15.256 1.748 31.254 1.00 93.25 84 LYS A C 1
ATOM 673 O O . LYS A 1 84 ? -14.550 2.536 30.627 1.00 93.25 84 LYS A O 1
ATOM 678 N N . MET A 1 85 ? -15.203 0.431 31.101 1.00 95.88 85 MET A N 1
ATOM 679 C CA . MET A 1 85 ? -14.489 -0.252 30.028 1.00 95.88 85 MET A CA 1
ATOM 680 C C . MET A 1 85 ? -15.503 -0.671 28.968 1.00 95.88 85 MET A C 1
ATOM 682 O O . MET A 1 85 ? -16.562 -1.201 29.300 1.00 95.88 85 MET A O 1
ATOM 686 N N . PHE A 1 86 ? -15.165 -0.464 27.706 1.00 95.12 86 PHE A N 1
ATOM 687 C CA . PHE A 1 86 ? -15.951 -0.876 26.555 1.00 95.12 86 PHE A CA 1
ATOM 688 C C . PHE A 1 86 ? -15.178 -1.936 25.782 1.00 95.12 86 PHE A C 1
ATOM 690 O O . PHE A 1 86 ? -13.977 -1.803 25.560 1.00 95.12 86 PHE A O 1
ATOM 697 N N . PHE A 1 87 ? -15.884 -2.981 25.370 1.00 95.50 87 PHE A N 1
ATOM 698 C CA . PHE A 1 87 ? -15.387 -3.974 24.431 1.00 95.50 87 PHE A CA 1
ATOM 699 C C . PHE A 1 87 ? -15.906 -3.605 23.045 1.00 95.50 87 PHE A C 1
ATOM 701 O O . PHE A 1 87 ? -17.117 -3.474 22.857 1.00 95.50 87 PHE A O 1
ATOM 708 N N . ILE A 1 88 ? -15.001 -3.392 22.099 1.00 94.38 88 ILE A N 1
ATOM 709 C CA . ILE A 1 88 ? -15.325 -2.980 20.738 1.00 94.38 88 ILE A CA 1
ATOM 710 C C . ILE A 1 88 ? -14.971 -4.135 19.811 1.00 94.38 88 ILE A C 1
ATOM 712 O O . ILE A 1 88 ? -13.835 -4.600 19.792 1.00 94.38 88 ILE A O 1
ATOM 716 N N . LEU A 1 89 ? -15.955 -4.581 19.035 1.00 94.00 89 LEU A N 1
ATOM 717 C CA . LEU A 1 89 ? -15.774 -5.543 17.957 1.00 94.00 89 LEU A CA 1
ATOM 718 C C . LEU A 1 89 ? -16.249 -4.891 16.666 1.00 94.00 89 LEU A C 1
ATOM 720 O O . LEU A 1 89 ? -17.397 -4.455 16.579 1.00 94.00 89 LEU A O 1
ATOM 724 N N . THR A 1 90 ? -15.375 -4.836 15.669 1.00 92.44 90 THR A N 1
ATOM 725 C CA . THR A 1 90 ? -15.704 -4.342 14.332 1.00 92.44 90 THR A CA 1
ATOM 726 C C . THR A 1 90 ? -15.417 -5.413 13.291 1.00 92.44 90 THR A C 1
ATOM 728 O O . THR A 1 90 ? -14.379 -6.072 13.311 1.00 92.44 90 THR A O 1
ATOM 731 N N . ASP A 1 91 ? -16.366 -5.619 12.385 1.00 92.12 91 ASP A N 1
ATOM 732 C CA . ASP A 1 91 ? -16.187 -6.483 11.223 1.00 92.12 91 ASP A CA 1
ATOM 733 C C . ASP A 1 91 ? -15.379 -5.733 10.159 1.00 92.12 91 ASP A C 1
ATOM 735 O O . ASP A 1 91 ? -15.697 -4.599 9.811 1.00 92.12 91 ASP A O 1
ATOM 739 N N . ALA A 1 92 ? -14.323 -6.352 9.635 1.00 88.06 92 ALA A N 1
ATOM 740 C CA . ALA A 1 92 ? -13.428 -5.688 8.696 1.00 88.06 92 ALA A CA 1
ATOM 741 C C . ALA A 1 92 ? -14.030 -5.512 7.291 1.00 88.06 92 ALA A C 1
ATOM 743 O O . ALA A 1 92 ? -13.476 -4.751 6.491 1.00 88.06 92 ALA A O 1
ATOM 744 N N . PHE A 1 93 ? -15.116 -6.224 6.978 1.00 88.81 93 PHE A N 1
ATOM 745 C CA . PHE A 1 93 ? -15.874 -6.047 5.740 1.00 88.81 93 PHE A CA 1
ATOM 746 C C . PHE A 1 93 ? -16.782 -4.807 5.807 1.00 88.81 93 PHE A C 1
ATOM 748 O O 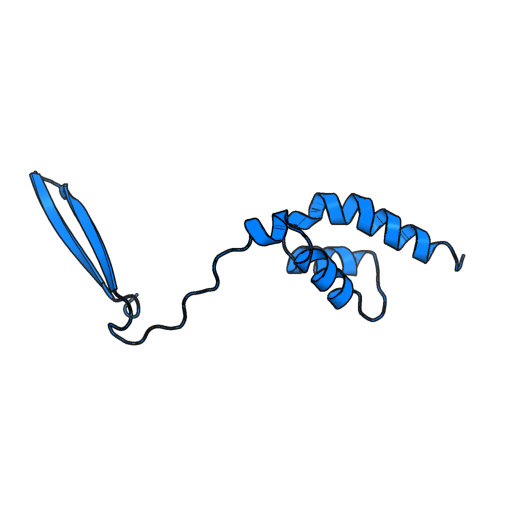. PHE A 1 93 ? -16.876 -4.046 4.841 1.00 88.81 93 PHE A O 1
ATOM 755 N N . SER A 1 94 ? -17.397 -4.570 6.964 1.00 79.75 94 SER A N 1
ATOM 756 C CA . SER A 1 94 ? -18.300 -3.449 7.233 1.00 79.75 94 SER A CA 1
ATOM 757 C C . SER A 1 94 ? -17.515 -2.184 7.618 1.00 79.75 94 SER A C 1
ATOM 759 O O . SER A 1 94 ? -17.263 -1.939 8.795 1.00 79.75 94 SER A O 1
ATOM 761 N N . LYS A 1 95 ? -17.075 -1.411 6.614 1.00 61.47 95 LYS A N 1
ATOM 762 C CA . LYS A 1 95 ? -16.364 -0.128 6.804 1.00 61.47 95 LYS A CA 1
ATOM 763 C C . LYS A 1 95 ? -17.189 0.937 7.520 1.00 61.47 95 LYS A C 1
ATOM 765 O O . LYS A 1 95 ? -18.381 1.080 7.170 1.00 61.47 95 LYS A O 1
#

Secondary structure (DSSP, 8-state):
--SHHHHHHHHHIIIIIHHTGGG-HHHHHHHHHHH---TTHHHHHHHHHHT-HHHHHTPPPPPPPPP-TTTSEEEEEEEEETTEEEEEEEESS--

Foldseek 3Di:
DVVVQVVCVCVCVVPPLVVVVLVDLVVSLVVCVVPDDDVCPSVVSVVVLVPDPNSVVPDDDPDDPDADWQSDKDWDWDDDPVRDIDIDIDTPNPD